Protein AF-A0A536EKG3-F1 (afdb_monomer_lite)

Foldseek 3Di:
DDLVVLLVVQCVDPLSVVLVVLLVVLLVLLVVLQVVCVVVVLDDDPDPVCRVVCVVPVPVVSVVVVVVSVVVSSCLSPDPDDPVVSSVVSNVSSVVSNPNSVVSV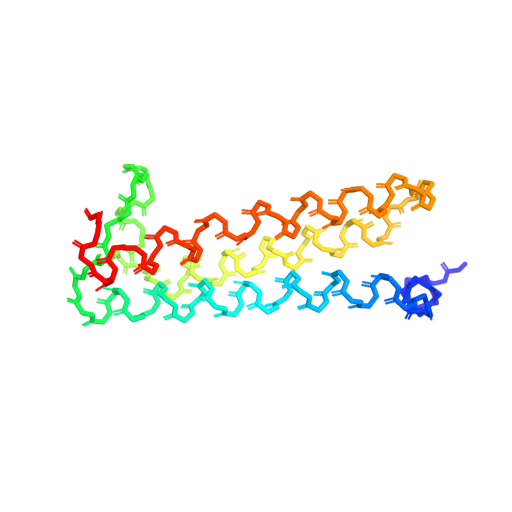CSVVVVD

Structure (mmCIF, N/CA/C/O backbone):
data_AF-A0A536EKG3-F1
#
_entry.id   AF-A0A536EKG3-F1
#
loop_
_atom_site.group_PDB
_atom_site.id
_atom_site.type_symbol
_atom_site.label_atom_id
_atom_site.label_alt_id
_atom_site.label_comp_id
_atom_site.label_asym_id
_atom_site.label_entity_id
_atom_site.label_seq_id
_atom_site.pdbx_PDB_ins_code
_atom_site.Cartn_x
_atom_site.Cartn_y
_atom_site.Cartn_z
_atom_site.occupancy
_atom_site.B_iso_or_equiv
_atom_site.auth_seq_id
_atom_site.auth_comp_id
_atom_site.auth_asym_id
_atom_site.auth_atom_id
_atom_site.pdbx_PDB_model_num
ATOM 1 N N . MET A 1 1 ? 22.853 -8.147 -13.071 1.00 68.69 1 MET A N 1
ATOM 2 C CA . MET A 1 1 ? 22.046 -6.977 -12.675 1.00 68.69 1 MET A CA 1
ATOM 3 C C . MET A 1 1 ? 21.749 -7.087 -11.191 1.00 68.69 1 MET A C 1
ATOM 5 O O . MET A 1 1 ? 21.080 -8.038 -10.795 1.00 68.69 1 MET A O 1
ATOM 9 N N . SER A 1 2 ? 22.286 -6.176 -10.384 1.00 85.94 2 SER A N 1
ATOM 10 C CA . SER A 1 2 ? 22.038 -6.128 -8.939 1.00 85.94 2 SER A CA 1
ATOM 11 C C . SER A 1 2 ? 20.568 -5.784 -8.631 1.00 85.94 2 SER A C 1
ATOM 13 O O . SER A 1 2 ? 19.855 -5.229 -9.473 1.00 85.94 2 SER A O 1
ATOM 15 N N . VAL A 1 3 ? 20.092 -6.091 -7.416 1.00 82.00 3 VAL A N 1
ATOM 16 C CA . VAL A 1 3 ? 18.732 -5.727 -6.949 1.00 82.00 3 VAL A CA 1
ATOM 17 C C . VAL A 1 3 ? 18.482 -4.224 -7.126 1.00 82.00 3 VAL A C 1
ATOM 19 O O . VAL A 1 3 ? 17.437 -3.811 -7.629 1.00 82.00 3 VAL A O 1
ATOM 22 N N . ARG A 1 4 ? 19.485 -3.404 -6.797 1.00 85.44 4 ARG A N 1
ATOM 23 C CA . ARG A 1 4 ? 19.442 -1.942 -6.911 1.00 85.44 4 ARG A CA 1
ATOM 24 C C . AR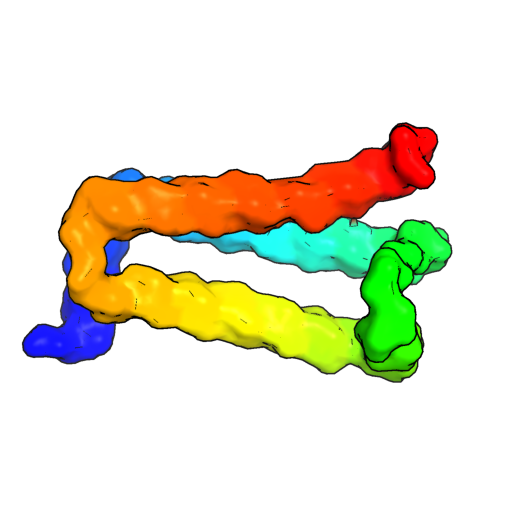G A 1 4 ? 19.300 -1.468 -8.360 1.00 85.44 4 ARG A C 1
ATOM 26 O O . ARG A 1 4 ? 18.487 -0.588 -8.636 1.00 85.44 4 ARG A O 1
ATOM 33 N N . GLU A 1 5 ? 20.056 -2.052 -9.287 1.00 85.56 5 GLU A N 1
ATOM 34 C CA . GLU A 1 5 ? 19.948 -1.748 -10.722 1.00 85.56 5 GLU A CA 1
ATOM 35 C C . GLU A 1 5 ? 18.578 -2.135 -11.279 1.00 85.56 5 GLU A C 1
ATOM 37 O O . GLU A 1 5 ? 17.974 -1.371 -12.033 1.00 85.56 5 GLU A O 1
ATOM 42 N N . ARG A 1 6 ? 18.060 -3.303 -10.878 1.00 83.62 6 ARG A N 1
ATOM 43 C CA . ARG A 1 6 ? 16.736 -3.776 -11.289 1.00 83.62 6 ARG A CA 1
ATOM 44 C C . ARG A 1 6 ? 15.639 -2.824 -10.833 1.00 83.62 6 ARG A C 1
ATOM 46 O O . ARG A 1 6 ? 14.794 -2.454 -11.644 1.00 83.62 6 ARG A O 1
ATOM 53 N N . LEU A 1 7 ? 15.676 -2.390 -9.575 1.00 84.50 7 LEU A N 1
ATOM 54 C CA . LEU A 1 7 ? 14.723 -1.410 -9.061 1.00 84.50 7 LEU A CA 1
ATOM 55 C C . LEU A 1 7 ? 14.831 -0.082 -9.817 1.00 84.50 7 LEU A C 1
ATOM 57 O O . LEU A 1 7 ? 13.814 0.395 -10.311 1.00 84.50 7 LEU A O 1
ATOM 61 N N . ARG A 1 8 ? 16.037 0.476 -10.008 1.00 87.38 8 ARG A N 1
ATOM 62 C CA . ARG A 1 8 ? 16.210 1.715 -10.797 1.00 87.38 8 ARG A CA 1
ATOM 63 C C . ARG A 1 8 ? 15.607 1.608 -12.192 1.00 87.38 8 ARG A C 1
ATOM 65 O O . ARG A 1 8 ? 14.896 2.511 -12.618 1.00 87.38 8 ARG A O 1
ATOM 72 N N . HIS A 1 9 ? 15.867 0.505 -12.888 1.00 85.75 9 HIS A N 1
ATOM 73 C CA . HIS A 1 9 ? 15.312 0.272 -14.216 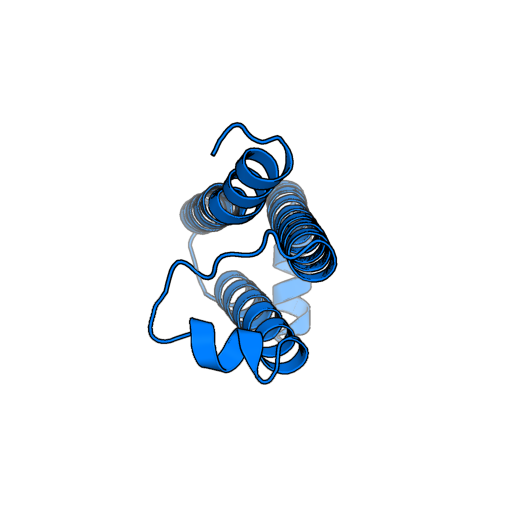1.00 85.75 9 HIS A CA 1
ATOM 74 C C . HIS A 1 9 ? 13.782 0.231 -14.185 1.00 85.75 9 HIS A C 1
ATOM 76 O O . HIS A 1 9 ? 13.124 0.891 -14.980 1.00 85.75 9 HIS A O 1
ATOM 82 N N . VAL A 1 10 ? 13.190 -0.498 -13.241 1.00 82.75 10 VAL A N 1
ATOM 83 C CA . VAL A 1 10 ? 11.730 -0.599 -13.104 1.00 82.75 10 VAL A CA 1
ATOM 84 C C . VAL A 1 10 ? 11.082 0.746 -12.736 1.00 82.75 10 VAL A C 1
ATOM 86 O O . VAL A 1 10 ? 10.005 1.055 -13.245 1.00 82.75 10 VAL A O 1
ATOM 89 N N . PHE A 1 11 ? 11.749 1.567 -11.923 1.00 87.00 11 PHE A N 1
ATOM 90 C CA . PHE A 1 11 ? 11.301 2.917 -11.561 1.00 87.00 11 PHE A CA 1
ATOM 91 C C . PHE A 1 11 ? 11.585 3.987 -12.628 1.00 87.00 11 PHE A C 1
ATOM 93 O O . PHE A 1 11 ? 11.042 5.088 -12.535 1.00 87.00 11 PHE A O 1
ATOM 100 N N . SER A 1 12 ? 12.380 3.693 -13.664 1.00 89.06 12 SER A N 1
ATOM 101 C CA . SER A 1 12 ? 12.588 4.625 -14.785 1.00 89.06 12 SER A CA 1
ATOM 102 C C . SER A 1 12 ? 11.277 4.922 -15.530 1.00 89.06 12 SER A C 1
ATOM 104 O O . SER A 1 12 ? 11.014 6.055 -15.946 1.00 89.06 12 SER A O 1
ATOM 106 N N . TYR A 1 13 ? 10.389 3.930 -15.602 1.00 87.38 13 TYR A N 1
ATOM 107 C CA . TYR A 1 13 ? 9.092 4.043 -16.251 1.00 87.38 13 TYR A CA 1
ATOM 108 C C . TYR A 1 13 ? 8.106 4.885 -15.426 1.00 87.38 13 TYR A C 1
ATOM 110 O O . TYR A 1 13 ? 7.906 4.656 -14.230 1.00 87.38 13 TYR A O 1
ATOM 118 N N . ARG A 1 14 ? 7.452 5.856 -16.080 1.00 88.69 14 ARG A N 1
ATOM 119 C CA . ARG A 1 14 ? 6.443 6.732 -15.455 1.00 88.69 14 ARG A CA 1
ATOM 120 C C . ARG A 1 14 ? 5.236 5.946 -14.930 1.00 88.69 14 ARG A C 1
ATOM 122 O O . ARG A 1 14 ? 4.869 6.145 -13.778 1.00 88.69 14 ARG A O 1
ATOM 129 N N . ASP A 1 15 ? 4.698 5.010 -15.713 1.00 86.56 15 ASP A N 1
ATOM 130 C CA . ASP A 1 15 ? 3.535 4.193 -15.326 1.00 86.56 15 ASP A CA 1
ATOM 131 C C . ASP A 1 15 ? 3.772 3.426 -14.019 1.00 86.56 15 ASP A C 1
ATOM 133 O O . ASP A 1 15 ? 2.931 3.435 -13.124 1.00 86.56 15 ASP A O 1
ATOM 137 N N . THR A 1 16 ? 4.940 2.786 -13.879 1.00 85.75 16 THR A N 1
ATOM 138 C CA . THR A 1 16 ? 5.282 2.057 -12.651 1.00 85.75 16 THR A CA 1
ATOM 139 C C . THR A 1 16 ? 5.359 3.001 -11.464 1.00 85.75 16 THR A C 1
ATOM 141 O O . THR A 1 16 ? 4.828 2.679 -10.409 1.00 85.75 16 THR A O 1
ATOM 144 N N . ARG A 1 17 ? 5.989 4.173 -11.624 1.00 90.00 17 ARG A N 1
ATOM 145 C CA . ARG A 1 17 ? 6.052 5.179 -10.554 1.00 90.00 17 ARG A CA 1
ATOM 146 C C . ARG A 1 17 ? 4.663 5.619 -10.116 1.00 90.00 17 ARG A C 1
ATOM 148 O O . ARG A 1 17 ? 4.416 5.657 -8.918 1.00 90.00 17 ARG A O 1
ATOM 155 N N . ALA A 1 18 ? 3.771 5.900 -11.064 1.00 88.00 18 ALA A N 1
ATOM 156 C CA . ALA A 1 18 ? 2.400 6.295 -10.767 1.00 88.00 18 ALA A CA 1
ATOM 157 C C . ALA A 1 18 ? 1.645 5.191 -10.011 1.00 88.00 18 ALA A C 1
ATOM 159 O O . ALA A 1 18 ? 1.068 5.460 -8.965 1.00 88.00 18 ALA A O 1
ATOM 160 N N . LEU A 1 19 ? 1.708 3.940 -10.479 1.00 84.69 19 LEU A N 1
ATOM 161 C CA . LEU A 1 19 ? 1.029 2.815 -9.825 1.00 84.69 19 LEU A CA 1
ATOM 162 C C . LEU A 1 19 ? 1.587 2.517 -8.430 1.00 84.69 19 LEU A C 1
ATOM 164 O O . LEU A 1 19 ? 0.818 2.288 -7.503 1.00 84.69 19 LEU A O 1
ATOM 168 N N . VAL A 1 20 ? 2.912 2.551 -8.264 1.00 87.25 20 VAL A N 1
ATOM 169 C CA . VAL A 1 20 ? 3.548 2.382 -6.950 1.00 87.25 20 VAL A CA 1
ATOM 170 C C . VAL A 1 20 ? 3.158 3.526 -6.017 1.00 87.25 20 VAL A C 1
ATOM 172 O O . VAL A 1 20 ? 2.851 3.275 -4.858 1.00 87.25 20 VAL A O 1
ATOM 175 N N . PHE A 1 21 ? 3.127 4.765 -6.512 1.00 88.94 21 PHE A N 1
ATOM 176 C CA . PHE A 1 21 ? 2.697 5.917 -5.724 1.00 88.94 21 PHE A CA 1
ATOM 177 C C . PHE A 1 21 ? 1.235 5.792 -5.288 1.00 88.94 21 PHE A C 1
ATOM 179 O O . PHE A 1 21 ? 0.956 5.957 -4.107 1.00 88.94 21 PHE A O 1
ATOM 186 N N . ILE A 1 22 ? 0.323 5.440 -6.202 1.00 86.69 22 ILE A N 1
ATOM 187 C CA . ILE A 1 22 ? -1.091 5.197 -5.881 1.00 86.69 22 ILE A CA 1
ATOM 188 C C . ILE A 1 22 ? -1.196 4.100 -4.824 1.00 86.69 22 ILE A C 1
ATOM 190 O O . ILE A 1 22 ? -1.826 4.309 -3.795 1.00 86.69 22 ILE A O 1
ATOM 194 N N . PHE A 1 23 ? -0.524 2.964 -5.027 1.00 83.81 23 PHE A N 1
ATOM 195 C CA . PHE A 1 23 ? -0.524 1.873 -4.059 1.00 83.81 23 PHE A CA 1
ATOM 196 C C . PHE A 1 23 ? -0.052 2.350 -2.678 1.00 83.81 23 PHE A C 1
ATOM 198 O O . PHE A 1 23 ? -0.774 2.189 -1.700 1.00 83.81 23 PHE A O 1
ATOM 205 N N . LEU A 1 24 ? 1.094 3.027 -2.584 1.00 86.44 24 LEU A N 1
ATOM 206 C CA . LEU A 1 24 ? 1.592 3.558 -1.311 1.00 86.44 24 LEU A CA 1
ATOM 207 C C . LEU A 1 24 ? 0.636 4.584 -0.684 1.00 86.44 24 LEU A C 1
ATOM 209 O O . LEU A 1 24 ? 0.382 4.516 0.516 1.00 86.44 24 LEU A O 1
ATOM 213 N N . ALA A 1 25 ? 0.057 5.486 -1.477 1.00 86.50 25 ALA A N 1
ATOM 214 C CA . ALA A 1 25 ? -0.918 6.463 -1.000 1.00 86.50 25 ALA A CA 1
ATOM 215 C C . ALA A 1 25 ? -2.167 5.781 -0.418 1.00 86.50 25 ALA A C 1
ATOM 217 O O . ALA A 1 25 ? -2.636 6.173 0.648 1.00 86.50 25 ALA A O 1
ATOM 218 N N . THR A 1 26 ? -2.664 4.718 -1.059 1.00 82.44 26 THR A N 1
ATOM 219 C CA . THR A 1 26 ? -3.796 3.941 -0.528 1.00 82.44 26 THR A CA 1
ATOM 220 C C . THR A 1 26 ? -3.457 3.231 0.777 1.00 82.44 26 THR A C 1
ATOM 222 O O . THR A 1 26 ? -4.298 3.187 1.664 1.00 82.44 26 THR A O 1
ATOM 225 N N . GLN A 1 27 ? -2.222 2.752 0.941 1.00 84.19 27 GLN A N 1
ATOM 226 C CA . GLN A 1 27 ? -1.770 2.120 2.185 1.00 84.19 27 GLN A CA 1
ATOM 227 C C . GLN A 1 27 ? -1.632 3.136 3.326 1.00 84.19 27 GLN A C 1
ATOM 229 O O . GLN A 1 27 ? -1.977 2.831 4.464 1.00 84.19 27 GLN A O 1
ATOM 234 N N . ILE A 1 28 ? -1.191 4.364 3.028 1.00 84.12 28 ILE A N 1
ATOM 235 C CA . ILE A 1 28 ? -1.171 5.467 4.002 1.00 84.12 28 ILE A CA 1
ATOM 236 C C . ILE A 1 28 ? -2.599 5.845 4.410 1.00 84.12 28 ILE A C 1
ATOM 238 O O . ILE A 1 28 ? -2.874 6.000 5.598 1.00 84.12 28 ILE A O 1
ATOM 242 N N . LEU A 1 29 ? -3.515 5.962 3.445 1.00 81.62 29 LEU A N 1
ATOM 243 C CA . LEU A 1 29 ? -4.922 6.259 3.716 1.00 81.62 29 LEU A CA 1
ATOM 244 C C . LEU A 1 29 ? -5.582 5.151 4.549 1.00 81.62 29 LEU A C 1
ATOM 246 O O . LEU A 1 29 ? -6.318 5.431 5.491 1.00 81.62 29 LEU A O 1
ATOM 250 N N . ASP A 1 30 ? -5.294 3.891 4.236 1.00 81.69 30 ASP A N 1
ATOM 251 C CA . ASP A 1 30 ? -5.778 2.734 4.987 1.00 81.69 30 ASP A CA 1
ATOM 252 C C . ASP A 1 30 ? -5.251 2.747 6.427 1.00 81.69 30 ASP A C 1
ATOM 254 O O . ASP A 1 30 ? -6.029 2.655 7.375 1.00 81.69 30 ASP A O 1
ATOM 258 N N . ALA A 1 31 ? -3.947 2.972 6.616 1.00 78.12 31 ALA A N 1
ATOM 259 C CA . ALA A 1 31 ? -3.354 3.110 7.943 1.00 78.12 31 ALA A CA 1
ATOM 260 C C . ALA A 1 31 ? -3.977 4.273 8.735 1.00 78.12 31 ALA A C 1
ATOM 262 O O . ALA A 1 31 ? -4.335 4.097 9.898 1.00 78.12 31 ALA A O 1
ATOM 263 N N . GLY A 1 32 ? -4.166 5.436 8.104 1.00 80.31 32 GLY A N 1
ATOM 264 C CA . GLY A 1 32 ? -4.772 6.609 8.736 1.00 80.31 32 GLY A CA 1
ATOM 265 C C . GLY A 1 32 ? -6.236 6.395 9.128 1.00 80.31 32 GLY A C 1
ATOM 266 O O . GLY A 1 32 ? -6.627 6.701 10.252 1.00 80.31 32 GLY A O 1
ATOM 267 N N . THR A 1 33 ? -7.042 5.820 8.234 1.00 77.88 33 THR A N 1
ATOM 268 C CA . THR A 1 33 ? -8.460 5.523 8.506 1.00 77.88 33 THR A CA 1
ATOM 269 C C . THR A 1 33 ? -8.623 4.441 9.571 1.00 77.88 33 THR A C 1
ATOM 271 O O . THR A 1 33 ? -9.478 4.575 10.443 1.00 77.88 33 THR A O 1
ATOM 274 N N . THR A 1 34 ? -7.764 3.419 9.571 1.00 76.19 34 THR A N 1
ATOM 275 C CA . THR A 1 34 ? -7.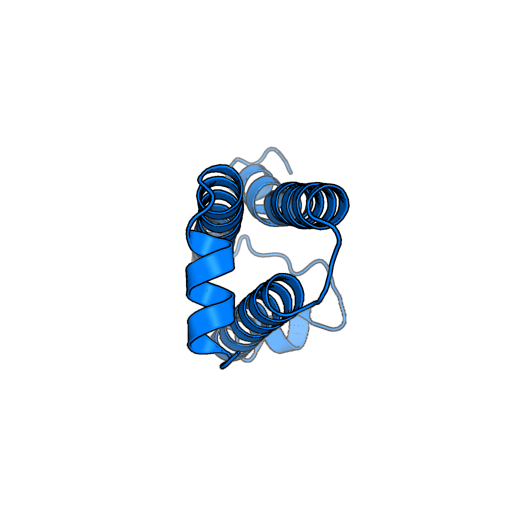739 2.385 10.617 1.00 76.19 34 THR A CA 1
ATOM 276 C C . THR A 1 34 ? -7.340 2.991 11.970 1.00 76.19 34 THR A C 1
ATOM 278 O O . THR A 1 34 ? -8.008 2.742 12.972 1.00 76.19 34 THR A O 1
ATOM 281 N N . ALA A 1 35 ? -6.312 3.850 12.010 1.00 74.94 35 ALA A N 1
ATOM 282 C CA . ALA A 1 35 ? -5.873 4.512 13.240 1.00 74.94 35 ALA A CA 1
ATOM 283 C C . ALA A 1 35 ? -6.964 5.421 13.823 1.00 74.94 35 ALA A C 1
ATOM 285 O O . ALA A 1 35 ? -7.232 5.378 15.023 1.00 74.94 35 ALA A O 1
ATOM 286 N N . TYR A 1 36 ? -7.643 6.190 12.969 1.00 76.12 36 TYR A N 1
ATOM 287 C CA . TYR A 1 36 ? -8.778 7.016 13.372 1.00 76.12 36 TYR A CA 1
ATOM 288 C C . TYR A 1 36 ? -9.955 6.171 13.883 1.00 76.12 36 TYR A C 1
ATOM 290 O O . TYR A 1 36 ? -10.542 6.480 14.922 1.00 76.12 36 TYR A O 1
ATOM 298 N N . ALA A 1 37 ? -10.293 5.079 13.191 1.00 73.31 37 ALA A N 1
ATOM 299 C CA . ALA A 1 37 ? -11.355 4.171 13.615 1.00 73.31 37 ALA A CA 1
ATOM 300 C C . ALA A 1 37 ? -11.052 3.538 14.985 1.00 73.31 37 ALA A C 1
ATOM 302 O O . ALA A 1 37 ? -11.953 3.434 15.814 1.00 73.31 37 ALA A O 1
ATOM 303 N N . LEU A 1 38 ? -9.793 3.169 15.255 1.00 72.56 38 LEU A N 1
ATOM 304 C CA . LEU A 1 38 ? -9.377 2.656 16.566 1.00 72.56 38 LEU A CA 1
ATOM 305 C C . LEU A 1 38 ? -9.508 3.724 17.655 1.00 72.56 38 LEU A C 1
ATOM 307 O O . LEU A 1 38 ? -10.120 3.466 18.686 1.00 72.56 38 LEU A O 1
ATOM 311 N N . GLN A 1 39 ? -8.980 4.931 17.420 1.00 76.12 39 GLN A N 1
ATOM 312 C CA . GLN A 1 39 ? -9.044 6.029 18.395 1.00 76.12 39 GLN A CA 1
ATOM 313 C C . GLN A 1 39 ? -10.483 6.426 18.743 1.00 76.12 39 GLN A C 1
ATOM 315 O O . GLN A 1 39 ? -10.763 6.823 19.869 1.00 76.12 39 GLN A O 1
ATOM 320 N N . THR A 1 40 ? -11.400 6.308 17.784 1.00 74.25 40 THR A N 1
ATOM 321 C CA . THR A 1 40 ? -12.821 6.626 17.972 1.00 74.25 40 THR A CA 1
ATOM 322 C C . THR A 1 40 ? -13.656 5.443 18.468 1.00 74.25 40 THR A C 1
ATOM 324 O O . THR A 1 40 ? -14.868 5.588 18.621 1.00 74.25 40 THR A O 1
ATOM 327 N N . GLY A 1 41 ? -13.051 4.269 18.697 1.00 67.88 41 GLY A N 1
ATOM 328 C CA . GLY A 1 41 ? -13.760 3.042 19.082 1.00 67.88 41 GLY A CA 1
ATOM 329 C C . GLY A 1 41 ? -14.719 2.509 18.007 1.00 67.88 41 GLY A C 1
ATOM 330 O O . GLY A 1 41 ? -15.549 1.647 18.279 1.00 67.88 41 GLY A O 1
ATOM 331 N N . ARG A 1 42 ? -14.629 3.031 16.777 1.00 66.88 42 ARG A N 1
ATOM 332 C CA . ARG A 1 42 ? -15.450 2.635 15.619 1.00 66.88 42 ARG A CA 1
ATOM 333 C C . ARG A 1 42 ? -14.788 1.555 14.772 1.00 66.88 42 ARG A C 1
ATOM 335 O O . ARG A 1 42 ? -15.319 1.161 13.733 1.00 66.88 42 ARG A O 1
ATOM 342 N N . PHE A 1 43 ? -13.620 1.081 15.186 1.00 67.38 43 PHE A N 1
ATOM 343 C CA . PHE A 1 43 ? -12.972 -0.040 14.543 1.00 67.38 43 PHE A CA 1
ATOM 344 C C . PHE A 1 43 ? -13.710 -1.336 14.878 1.00 67.38 43 PHE A C 1
ATOM 346 O O . PHE A 1 43 ? -13.926 -1.670 16.038 1.00 67.38 43 PHE A O 1
ATOM 353 N N . ARG A 1 44 ? -14.098 -2.069 13.836 1.00 64.44 44 ARG A N 1
ATOM 354 C CA . ARG A 1 44 ? -14.611 -3.434 13.948 1.00 64.44 44 ARG A CA 1
ATOM 355 C C . ARG A 1 44 ? -13.775 -4.323 13.047 1.00 64.44 44 ARG A C 1
ATOM 357 O O . ARG A 1 44 ? -13.931 -4.274 11.819 1.00 6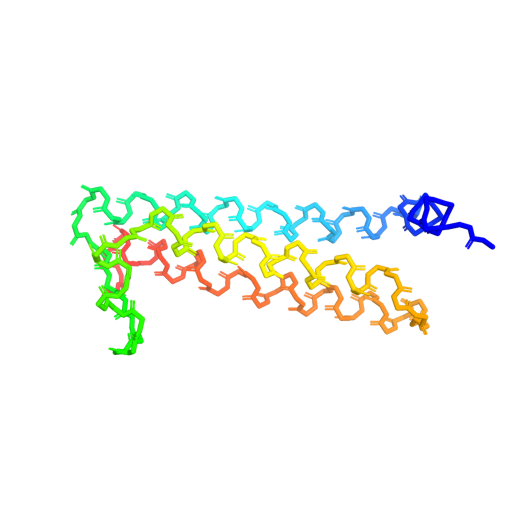4.44 44 ARG A O 1
ATOM 364 N N . GLU A 1 45 ? -12.893 -5.113 13.651 1.00 63.59 45 GLU A N 1
ATOM 365 C CA . GLU A 1 45 ? -12.184 -6.171 12.941 1.00 63.59 45 GLU A CA 1
ATOM 366 C C . GLU A 1 45 ? -13.226 -7.188 12.459 1.00 63.59 45 GLU A C 1
ATOM 368 O O . GLU A 1 45 ? -13.910 -7.829 13.253 1.00 63.59 45 GLU A O 1
ATOM 373 N N . GLY A 1 46 ? -13.402 -7.302 11.142 1.00 62.62 46 GLY A N 1
ATOM 374 C CA . GLY A 1 46 ? -14.363 -8.249 10.563 1.00 62.62 46 GLY A CA 1
ATOM 375 C C . GLY A 1 46 ? -13.879 -9.699 10.617 1.00 62.62 46 GLY A C 1
ATOM 376 O O . GLY A 1 46 ? -14.646 -10.613 10.327 1.00 62.62 46 GLY A O 1
ATOM 377 N N . ASN A 1 47 ? -12.604 -9.911 10.955 1.00 59.97 47 ASN A N 1
ATOM 378 C CA . ASN A 1 47 ? -11.993 -11.224 11.022 1.00 59.97 47 ASN A CA 1
ATOM 379 C C . ASN A 1 47 ? -11.932 -11.717 12.482 1.00 59.97 47 ASN A C 1
ATOM 381 O O . ASN A 1 47 ? -11.131 -11.194 13.262 1.00 59.97 47 ASN A O 1
ATOM 385 N N . PRO A 1 48 ? -12.712 -12.751 12.855 1.00 62.38 48 PRO A N 1
ATOM 386 C CA . PRO A 1 48 ? -12.780 -13.240 14.233 1.00 62.38 48 PRO A CA 1
ATOM 387 C C . PRO A 1 48 ? -11.450 -13.805 14.755 1.00 62.38 48 PRO A C 1
ATOM 389 O O . PRO A 1 48 ? -11.260 -13.881 15.964 1.00 62.38 48 PRO A O 1
ATOM 392 N N . ILE A 1 49 ? -10.515 -14.171 13.870 1.00 63.50 49 ILE A N 1
ATOM 393 C CA . ILE A 1 49 ? -9.190 -14.687 14.250 1.00 63.50 49 ILE A CA 1
ATOM 394 C C . ILE A 1 49 ? -8.229 -13.544 14.604 1.00 63.50 49 ILE A C 1
ATOM 396 O O . ILE A 1 49 ? -7.396 -13.688 15.494 1.00 63.50 49 ILE A O 1
ATOM 400 N N . PHE A 1 50 ? -8.342 -12.404 13.917 1.00 63.50 50 PHE A N 1
ATOM 401 C CA . PHE A 1 50 ? -7.438 -11.267 14.112 1.00 63.50 50 PHE A CA 1
ATOM 402 C C . PHE A 1 50 ? -7.982 -10.221 15.085 1.00 63.50 50 PHE A C 1
ATOM 404 O O . PHE A 1 50 ? -7.190 -9.431 15.589 1.00 63.50 50 PHE A O 1
ATOM 411 N N . GLY A 1 51 ? -9.282 -10.242 15.407 1.00 61.78 51 GLY A N 1
ATOM 412 C CA . GLY A 1 51 ? -9.893 -9.273 16.326 1.00 61.78 51 GLY A CA 1
ATOM 413 C C . GLY A 1 51 ? -9.198 -9.224 17.683 1.00 61.78 51 GLY A C 1
ATOM 414 O O . GLY A 1 51 ? -8.773 -8.162 18.121 1.00 61.78 51 GLY A O 1
ATOM 415 N N . SER A 1 52 ? -8.949 -10.387 18.287 1.00 63.62 52 SER A N 1
ATOM 416 C CA . SER A 1 52 ? -8.271 -10.480 19.586 1.00 63.62 52 SER A CA 1
ATOM 417 C C . SER A 1 52 ? -6.820 -9.991 19.555 1.00 63.62 52 SER A C 1
ATOM 419 O O . SER A 1 52 ? -6.338 -9.439 20.540 1.00 63.62 52 SER A O 1
ATOM 421 N N . VAL A 1 53 ? -6.115 -10.163 18.433 1.00 65.75 53 VAL A N 1
ATOM 422 C CA . VAL A 1 53 ? -4.722 -9.714 18.270 1.00 65.75 53 VAL A CA 1
ATOM 423 C C . VAL A 1 53 ? -4.658 -8.206 18.048 1.00 65.75 53 VAL A C 1
ATOM 425 O O . VAL A 1 53 ? -3.767 -7.547 18.580 1.00 65.75 53 VAL A O 1
ATOM 428 N N . VAL A 1 54 ? -5.599 -7.653 17.283 1.00 66.25 54 VAL A N 1
ATOM 429 C CA . VAL A 1 54 ? -5.666 -6.215 17.003 1.00 66.25 54 VAL A CA 1
ATOM 430 C C . VAL A 1 54 ? -6.097 -5.435 18.242 1.00 66.25 54 VAL A C 1
ATOM 432 O O . VAL A 1 54 ? -5.515 -4.386 18.515 1.00 66.25 54 VAL A O 1
ATOM 435 N N . ASP A 1 55 ? -7.016 -5.984 19.037 1.00 66.44 55 ASP A N 1
ATOM 436 C CA . ASP A 1 55 ? -7.428 -5.397 20.314 1.00 66.44 55 ASP A CA 1
ATOM 437 C C . ASP A 1 55 ? -6.318 -5.494 21.376 1.00 66.44 55 ASP A C 1
ATOM 439 O O . ASP A 1 55 ? -6.107 -4.554 22.143 1.00 66.44 55 ASP A O 1
ATOM 443 N N . ALA A 1 56 ? -5.561 -6.599 21.409 1.00 70.25 56 ALA A N 1
ATOM 444 C CA . ALA A 1 56 ? -4.482 -6.790 22.380 1.00 70.25 56 ALA A CA 1
ATOM 445 C C . ALA A 1 56 ? -3.195 -6.022 22.029 1.00 70.25 56 ALA A C 1
ATOM 447 O O . ALA A 1 56 ? -2.511 -5.520 22.921 1.00 70.25 56 ALA A O 1
ATOM 448 N N . GLN A 1 57 ? -2.816 -5.970 20.746 1.00 72.31 57 GLN A N 1
ATOM 449 C CA . GLN A 1 57 ? -1.544 -5.404 20.280 1.00 72.31 57 GLN A CA 1
ATOM 450 C C . GLN A 1 57 ? -1.692 -4.687 18.923 1.00 72.31 57 GLN A C 1
ATOM 452 O O . GLN A 1 57 ? -1.139 -5.130 17.907 1.00 72.31 57 GLN A O 1
ATOM 457 N N . PRO A 1 58 ? -2.364 -3.522 18.888 1.00 67.69 58 PRO A N 1
ATOM 458 C CA . PRO A 1 58 ? -2.682 -2.820 17.643 1.00 67.69 58 PRO A CA 1
ATOM 459 C C . PRO A 1 58 ? -1.427 -2.450 16.839 1.00 67.69 58 PRO A C 1
ATOM 461 O O . PRO A 1 58 ? -1.383 -2.638 15.624 1.00 67.69 58 PRO A O 1
ATOM 464 N N . TYR A 1 59 ? -0.358 -2.001 17.505 1.00 70.38 59 TYR A N 1
ATOM 465 C CA . TYR A 1 59 ? 0.909 -1.647 16.850 1.00 70.38 59 TYR A CA 1
ATOM 466 C C . TYR A 1 59 ? 1.561 -2.819 16.106 1.00 70.38 59 TYR A C 1
ATOM 468 O O . TYR A 1 59 ? 2.126 -2.628 15.028 1.00 70.38 59 TYR A O 1
ATOM 476 N N . LEU A 1 60 ? 1.476 -4.031 16.656 1.00 72.12 60 LEU A N 1
ATOM 477 C CA . LEU A 1 60 ? 2.094 -5.218 16.067 1.00 72.12 60 LEU A CA 1
ATOM 478 C C . LEU A 1 60 ? 1.321 -5.668 14.821 1.00 72.12 60 LEU A C 1
ATOM 480 O O . LEU A 1 60 ? 1.931 -5.982 13.797 1.00 72.12 60 LEU A O 1
ATOM 484 N N . ALA A 1 61 ? -0.010 -5.575 14.858 1.00 70.44 61 ALA A N 1
ATOM 485 C CA . ALA A 1 61 ? -0.856 -5.795 13.689 1.00 70.44 61 ALA A CA 1
ATOM 486 C C . ALA A 1 61 ? -0.567 -4.788 12.557 1.00 70.44 61 ALA A C 1
ATOM 488 O O . ALA A 1 61 ? -0.451 -5.182 11.394 1.00 70.44 61 ALA A O 1
ATOM 489 N N . TYR A 1 62 ? -0.357 -3.505 12.882 1.00 70.06 62 TYR A N 1
ATOM 490 C CA . TYR A 1 62 ? 0.040 -2.489 11.897 1.00 70.06 62 TYR A CA 1
ATOM 491 C C . TYR A 1 62 ? 1.393 -2.779 11.257 1.00 70.06 62 TYR A C 1
ATOM 493 O O . TYR A 1 62 ? 1.527 -2.706 10.034 1.00 70.06 62 TYR A O 1
ATOM 501 N N . MET A 1 63 ? 2.394 -3.118 12.070 1.00 74.19 63 MET A N 1
ATOM 502 C CA . MET A 1 63 ? 3.733 -3.428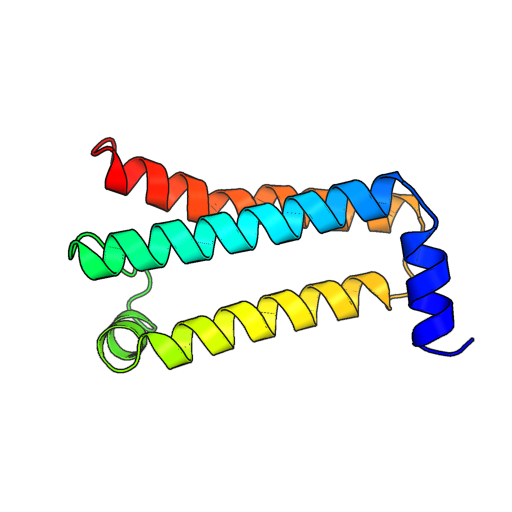 11.572 1.00 74.19 63 MET A CA 1
ATOM 503 C C . MET A 1 63 ? 3.724 -4.674 10.687 1.00 74.19 63 MET A C 1
ATOM 505 O O . MET A 1 63 ? 4.362 -4.674 9.634 1.00 74.19 63 MET A O 1
ATOM 509 N N . ALA A 1 64 ? 2.945 -5.697 11.046 1.00 76.50 64 ALA A N 1
ATOM 510 C CA . ALA A 1 64 ? 2.754 -6.877 10.210 1.00 76.50 64 ALA A CA 1
ATOM 511 C C . ALA A 1 64 ? 2.085 -6.521 8.872 1.00 76.50 64 ALA A C 1
ATOM 513 O O . ALA A 1 64 ? 2.576 -6.919 7.815 1.00 76.50 64 ALA A O 1
ATOM 514 N N . LYS A 1 65 ? 1.017 -5.712 8.894 1.00 75.81 65 LYS A N 1
ATOM 515 C CA . LYS A 1 65 ? 0.316 -5.260 7.682 1.00 75.81 65 LYS A CA 1
ATOM 516 C C . LYS A 1 65 ? 1.244 -4.472 6.754 1.00 75.81 65 LYS A C 1
ATOM 518 O O . LYS A 1 65 ? 1.343 -4.799 5.572 1.00 75.81 65 LYS A O 1
ATOM 523 N N . LEU A 1 66 ? 1.985 -3.497 7.285 1.00 77.19 66 LEU A N 1
ATOM 524 C CA . LEU A 1 66 ? 2.977 -2.732 6.521 1.00 77.19 66 LEU A CA 1
ATOM 525 C C . LEU A 1 66 ? 4.095 -3.633 5.979 1.00 77.19 66 LEU A C 1
ATOM 527 O O . LEU A 1 66 ? 4.457 -3.524 4.808 1.00 77.19 66 LEU A O 1
ATOM 531 N N . GLY A 1 67 ? 4.611 -4.554 6.795 1.00 81.69 67 GLY A N 1
ATOM 532 C CA . GLY A 1 67 ? 5.633 -5.516 6.386 1.00 81.69 67 GLY A CA 1
ATOM 533 C C . GLY A 1 67 ? 5.185 -6.378 5.206 1.00 81.69 67 GLY A C 1
ATOM 534 O O . GLY A 1 67 ? 5.915 -6.498 4.222 1.00 81.69 67 GLY A O 1
ATOM 535 N N . ILE A 1 68 ? 3.958 -6.907 5.253 1.00 82.06 68 ILE A N 1
ATOM 536 C CA . ILE A 1 68 ? 3.360 -7.690 4.162 1.00 82.06 68 ILE A CA 1
ATOM 537 C C . ILE A 1 68 ? 3.236 -6.839 2.894 1.00 82.06 68 ILE A C 1
ATOM 539 O O . ILE A 1 68 ? 3.616 -7.283 1.813 1.00 82.06 68 ILE A O 1
ATOM 543 N N . VAL A 1 69 ? 2.762 -5.600 3.016 1.00 82.00 69 VAL A N 1
ATOM 544 C CA . VAL A 1 69 ? 2.618 -4.659 1.895 1.00 82.00 69 VAL A CA 1
ATOM 545 C C . VAL A 1 69 ? 3.961 -4.393 1.212 1.00 82.00 69 VAL A C 1
ATOM 547 O O . VAL A 1 69 ? 4.064 -4.510 -0.013 1.00 82.00 69 VAL A O 1
ATOM 550 N N . PHE A 1 70 ? 5.008 -4.083 1.982 1.00 81.94 70 PHE A N 1
ATOM 551 C CA . PHE A 1 70 ? 6.349 -3.870 1.438 1.00 81.94 70 PHE A CA 1
ATOM 552 C C . PHE A 1 70 ? 6.923 -5.144 0.821 1.00 81.94 70 PHE A C 1
ATOM 554 O O . PHE A 1 70 ? 7.493 -5.090 -0.269 1.00 81.94 70 PHE A O 1
ATOM 561 N N . PHE A 1 71 ? 6.737 -6.292 1.472 1.00 84.69 71 PHE A N 1
ATOM 562 C CA . PHE A 1 71 ? 7.191 -7.581 0.965 1.00 84.69 71 PHE A CA 1
ATOM 563 C C . PHE A 1 71 ? 6.552 -7.919 -0.387 1.00 84.69 71 PHE A C 1
ATOM 565 O O . PHE A 1 71 ? 7.257 -8.256 -1.342 1.00 84.69 71 PHE A O 1
ATOM 572 N N . VAL A 1 72 ? 5.232 -7.765 -0.503 1.00 84.31 72 VAL A N 1
ATOM 573 C CA . VAL A 1 72 ? 4.490 -7.975 -1.750 1.00 84.31 72 VAL A CA 1
ATOM 574 C C . VAL A 1 72 ? 4.971 -7.012 -2.833 1.00 84.31 72 VAL A C 1
ATOM 576 O O . VAL A 1 72 ? 5.296 -7.448 -3.938 1.00 84.31 72 VAL A O 1
ATOM 579 N N . LEU A 1 73 ? 5.087 -5.718 -2.521 1.00 83.94 73 LEU A N 1
ATOM 580 C CA . LEU A 1 73 ? 5.531 -4.702 -3.476 1.00 83.94 73 LEU A CA 1
ATOM 581 C C . LEU A 1 73 ? 6.943 -4.995 -4.004 1.00 83.94 73 LEU A C 1
ATOM 583 O O . LEU A 1 73 ? 7.165 -4.998 -5.215 1.00 83.94 73 LEU A O 1
ATOM 587 N N . ILE A 1 74 ? 7.894 -5.284 -3.114 1.00 84.56 74 ILE A N 1
ATOM 588 C CA . ILE A 1 74 ? 9.275 -5.612 -3.488 1.00 84.56 74 ILE A CA 1
ATOM 589 C C . ILE A 1 74 ? 9.298 -6.883 -4.342 1.00 84.56 74 ILE A C 1
ATOM 591 O O . ILE A 1 74 ? 9.926 -6.895 -5.403 1.00 84.56 74 ILE A O 1
ATOM 595 N N . THR A 1 75 ? 8.564 -7.922 -3.942 1.00 85.06 75 THR A N 1
ATOM 596 C CA . THR A 1 75 ? 8.472 -9.183 -4.690 1.00 85.06 75 THR A CA 1
ATOM 597 C C . THR A 1 75 ? 7.950 -8.946 -6.108 1.00 85.06 75 THR A C 1
ATOM 599 O O . THR A 1 75 ? 8.583 -9.368 -7.078 1.00 85.06 75 THR A O 1
ATOM 602 N N . LEU A 1 76 ? 6.862 -8.187 -6.263 1.00 83.69 76 LEU A N 1
ATOM 603 C CA . LEU A 1 76 ? 6.282 -7.837 -7.564 1.00 83.69 76 LEU A CA 1
ATOM 604 C C . LEU A 1 76 ? 7.247 -7.050 -8.459 1.00 83.69 76 LEU A C 1
ATOM 606 O O . LEU A 1 76 ? 7.309 -7.282 -9.671 1.00 83.69 76 LEU A O 1
ATOM 610 N N . LEU A 1 77 ? 8.024 -6.133 -7.880 1.00 82.38 77 LEU A N 1
ATOM 611 C CA . LEU A 1 77 ? 9.004 -5.342 -8.623 1.00 82.38 77 LEU A CA 1
ATOM 612 C C . LEU A 1 77 ? 10.213 -6.184 -9.062 1.00 82.38 77 LEU A C 1
ATOM 614 O O . LEU A 1 77 ? 10.739 -5.974 -10.165 1.00 82.38 77 LEU A O 1
ATOM 618 N N . LEU A 1 78 ? 10.633 -7.146 -8.236 1.00 85.69 78 LEU A N 1
ATOM 619 C CA . LEU A 1 78 ? 11.779 -8.014 -8.506 1.00 85.69 78 LEU A CA 1
ATOM 620 C C . LEU A 1 78 ? 11.453 -9.183 -9.439 1.00 85.69 78 LEU A C 1
ATOM 622 O O . LEU A 1 78 ? 12.326 -9.580 -10.223 1.00 85.69 78 LEU A O 1
ATOM 626 N N . LEU A 1 79 ? 10.211 -9.674 -9.434 1.00 85.88 79 LEU A N 1
ATOM 627 C CA . LEU A 1 79 ? 9.753 -10.729 -10.332 1.00 85.88 79 LEU A CA 1
ATOM 628 C C . LEU A 1 79 ? 10.008 -10.373 -11.807 1.00 85.88 79 LEU A C 1
ATOM 630 O O . LEU A 1 79 ? 9.835 -9.241 -12.282 1.00 85.88 79 LEU A O 1
ATOM 634 N N . ARG A 1 80 ? 10.443 -11.377 -12.574 1.00 80.88 80 ARG A N 1
ATOM 635 C CA . ARG A 1 80 ? 10.638 -11.271 -14.027 1.00 80.88 80 ARG A CA 1
ATOM 636 C C . ARG A 1 80 ? 9.299 -11.420 -14.751 1.00 80.88 80 ARG A C 1
ATOM 638 O O . ARG A 1 80 ? 9.045 -12.413 -15.415 1.00 80.88 80 ARG A O 1
ATOM 645 N N . LEU A 1 81 ? 8.449 -10.404 -14.630 1.00 82.12 81 LEU A N 1
ATOM 646 C CA . LEU A 1 81 ? 7.182 -10.318 -15.357 1.00 82.12 81 LEU A CA 1
ATOM 647 C C . LEU A 1 81 ? 7.333 -9.529 -16.659 1.00 82.12 81 LEU A C 1
ATOM 649 O O . LEU A 1 81 ? 8.021 -8.500 -16.685 1.00 82.12 81 LEU A O 1
ATOM 653 N N . ARG A 1 82 ? 6.622 -9.973 -17.708 1.00 86.81 82 ARG A N 1
ATOM 654 C CA . ARG A 1 82 ? 6.413 -9.193 -18.939 1.00 86.81 82 ARG A CA 1
ATOM 655 C C . ARG A 1 82 ? 5.808 -7.833 -18.581 1.00 86.81 82 ARG A C 1
ATOM 657 O O . ARG A 1 82 ? 4.946 -7.747 -17.708 1.00 86.81 82 ARG A O 1
ATOM 664 N N . TRP A 1 83 ? 6.217 -6.776 -19.282 1.00 82.19 83 TRP A N 1
ATOM 665 C CA . TRP A 1 83 ? 5.825 -5.393 -18.973 1.00 82.19 83 TRP A CA 1
ATOM 666 C C . TRP A 1 83 ? 4.303 -5.184 -18.866 1.00 82.19 83 TRP A C 1
ATOM 668 O O . TRP A 1 83 ? 3.825 -4.552 -17.926 1.00 82.19 83 TRP A O 1
ATOM 678 N N . ARG A 1 84 ? 3.523 -5.775 -19.786 1.00 85.44 84 ARG A N 1
ATOM 679 C CA . ARG A 1 84 ? 2.050 -5.709 -19.754 1.00 85.44 84 ARG A CA 1
ATOM 680 C C . ARG A 1 84 ? 1.464 -6.382 -18.509 1.00 85.44 84 ARG A C 1
ATOM 682 O O . ARG A 1 84 ? 0.665 -5.761 -17.821 1.00 85.44 84 ARG A O 1
ATOM 689 N N . MET A 1 85 ? 1.921 -7.593 -18.180 1.00 85.44 85 MET A N 1
ATOM 690 C CA . MET A 1 85 ? 1.473 -8.317 -16.982 1.00 85.44 85 MET A CA 1
ATOM 691 C C . MET A 1 85 ? 1.841 -7.569 -15.702 1.00 85.44 85 MET A C 1
ATOM 693 O O . MET A 1 85 ? 1.015 -7.460 -14.810 1.00 85.44 85 MET A O 1
ATOM 697 N N . ARG A 1 86 ? 3.045 -6.989 -15.625 1.00 86.69 86 ARG A N 1
ATOM 698 C CA . ARG A 1 86 ? 3.464 -6.184 -14.471 1.00 86.69 86 ARG A CA 1
ATOM 699 C C . ARG A 1 86 ? 2.516 -5.014 -14.225 1.00 86.69 86 ARG A C 1
ATOM 701 O O . ARG A 1 86 ? 2.097 -4.815 -13.094 1.00 86.69 86 ARG A O 1
ATOM 708 N N . ARG A 1 87 ? 2.161 -4.264 -15.274 1.00 84.25 87 ARG A N 1
ATOM 709 C CA . ARG A 1 87 ? 1.201 -3.156 -15.157 1.00 84.25 87 ARG A CA 1
ATOM 710 C C . ARG A 1 87 ? -0.179 -3.643 -14.726 1.00 84.25 87 ARG A C 1
ATOM 712 O O . ARG A 1 87 ? -0.759 -3.031 -13.841 1.00 84.25 87 ARG A O 1
ATOM 719 N N . MET A 1 88 ? -0.670 -4.750 -15.289 1.00 87.12 88 MET A N 1
ATOM 720 C CA . MET A 1 88 ? -1.957 -5.326 -14.881 1.00 87.12 88 MET A CA 1
ATOM 721 C C . MET A 1 88 ? -1.952 -5.758 -13.414 1.00 87.12 88 MET A C 1
ATOM 723 O O . MET A 1 88 ? -2.878 -5.426 -12.688 1.00 87.12 88 MET A O 1
ATOM 727 N N . VAL A 1 89 ? -0.900 -6.444 -12.960 1.00 85.19 89 VAL A N 1
ATOM 728 C CA . VAL A 1 89 ? -0.788 -6.905 -11.570 1.00 85.19 89 VAL A CA 1
ATOM 729 C C . VAL A 1 89 ? -0.659 -5.724 -10.612 1.00 85.19 89 VAL A C 1
ATOM 731 O O . VAL A 1 89 ? -1.386 -5.671 -9.630 1.00 85.19 89 VAL A O 1
ATOM 734 N N . LEU A 1 90 ? 0.201 -4.742 -10.905 1.00 85.62 90 LEU A N 1
ATOM 735 C CA . LEU A 1 90 ? 0.313 -3.530 -10.084 1.00 85.62 90 LEU A CA 1
ATOM 736 C C . LEU A 1 90 ? -1.000 -2.739 -10.052 1.00 85.62 90 LEU A C 1
ATOM 738 O O . LEU A 1 90 ? -1.389 -2.257 -8.994 1.00 85.62 90 LEU A O 1
ATOM 742 N N . GLY A 1 91 ? -1.694 -2.638 -11.187 1.00 85.88 91 GLY A N 1
ATOM 743 C CA . GLY A 1 91 ? -3.012 -2.013 -11.269 1.00 85.88 91 GLY A CA 1
ATOM 744 C C . GLY A 1 91 ? -4.049 -2.747 -10.424 1.00 85.88 91 GLY A C 1
ATOM 745 O O . GLY A 1 91 ? -4.752 -2.114 -9.646 1.00 85.88 91 GLY A O 1
ATOM 746 N N . LEU A 1 92 ? -4.101 -4.079 -10.506 1.00 87.12 92 LEU A N 1
ATOM 747 C CA . LEU A 1 92 ? -5.007 -4.892 -9.696 1.00 87.12 92 LEU A CA 1
ATOM 748 C C . LEU A 1 92 ? -4.716 -4.727 -8.201 1.00 87.12 92 LEU A C 1
ATOM 750 O O . LEU A 1 92 ? -5.640 -4.524 -7.424 1.00 87.12 92 LEU A O 1
ATOM 754 N N . PHE A 1 93 ? -3.443 -4.749 -7.802 1.00 83.88 93 PHE A N 1
ATOM 755 C CA . PHE A 1 93 ? -3.050 -4.515 -6.412 1.00 83.88 93 PHE A CA 1
ATOM 756 C C . PHE A 1 93 ? -3.428 -3.116 -5.926 1.00 83.88 93 PHE A C 1
ATOM 758 O O . PHE A 1 93 ? -3.915 -2.994 -4.808 1.00 83.88 93 PHE A O 1
ATOM 765 N N . ALA A 1 94 ? -3.254 -2.085 -6.757 1.00 82.75 94 ALA A N 1
ATOM 766 C CA . ALA A 1 94 ? -3.667 -0.719 -6.440 1.00 82.75 94 ALA A CA 1
ATOM 767 C C . ALA A 1 94 ? -5.197 -0.566 -6.332 1.00 82.75 94 ALA A C 1
ATOM 769 O O . ALA A 1 94 ? -5.683 0.219 -5.525 1.00 82.75 94 ALA A O 1
ATOM 770 N N . LEU A 1 95 ? -5.968 -1.314 -7.127 1.00 85.94 95 LEU A N 1
ATOM 771 C CA . LEU A 1 95 ? -7.430 -1.324 -7.036 1.00 85.94 95 LEU A CA 1
ATOM 772 C C . LEU A 1 95 ? -7.911 -2.066 -5.787 1.00 85.94 95 LEU A C 1
ATOM 774 O O . LEU A 1 95 ? -8.754 -1.562 -5.053 1.00 85.94 95 LEU A O 1
ATOM 778 N N . VAL A 1 96 ? -7.359 -3.248 -5.512 1.00 84.00 96 VAL A N 1
ATOM 779 C CA . VAL A 1 96 ? -7.718 -4.038 -4.326 1.00 84.00 96 VAL A CA 1
ATOM 780 C C . VAL A 1 96 ? -7.301 -3.317 -3.042 1.00 84.00 96 VAL A C 1
ATOM 782 O O . VAL A 1 96 ? -8.034 -3.360 -2.056 1.00 84.00 96 VAL A O 1
ATOM 785 N N . SER A 1 97 ? -6.179 -2.589 -3.047 1.00 80.25 97 SER A N 1
ATOM 786 C CA . SER A 1 97 ? -5.745 -1.809 -1.883 1.00 80.25 97 SER A CA 1
ATOM 787 C C . SER A 1 97 ? -6.671 -0.644 -1.535 1.00 80.25 97 SER A C 1
ATOM 789 O O . SER A 1 97 ? -6.576 -0.138 -0.423 1.00 80.25 97 SER A O 1
ATOM 791 N N . LEU A 1 98 ? -7.584 -0.239 -2.427 1.00 79.44 98 LEU A N 1
ATOM 792 C CA . LEU A 1 98 ? -8.618 0.754 -2.120 1.00 79.44 98 LEU A CA 1
ATOM 793 C C . LEU A 1 98 ? -9.774 0.187 -1.289 1.00 79.44 98 LEU A C 1
ATOM 795 O O . LEU A 1 98 ? -10.461 0.955 -0.622 1.00 79.44 98 LEU A O 1
ATOM 799 N N . VAL A 1 99 ? -9.997 -1.130 -1.298 1.00 81.69 99 VAL A N 1
ATOM 800 C CA . VAL A 1 99 ? -11.169 -1.744 -0.649 1.00 81.69 99 VAL A CA 1
ATOM 801 C C . VAL A 1 99 ? -11.197 -1.444 0.850 1.00 81.69 99 VAL A C 1
ATOM 803 O O . VAL A 1 99 ? -12.216 -0.993 1.365 1.00 81.69 99 VAL A O 1
ATOM 806 N N . ALA A 1 100 ? -10.073 -1.643 1.542 1.00 74.69 100 ALA A N 1
ATOM 807 C CA . ALA A 1 100 ? -9.959 -1.394 2.978 1.00 74.69 100 ALA A CA 1
ATOM 808 C C . ALA A 1 100 ? -10.144 0.091 3.368 1.00 74.69 100 ALA A C 1
ATOM 810 O O . ALA A 1 100 ? -11.028 0.369 4.182 1.00 74.69 100 ALA A O 1
ATOM 811 N N . PRO A 1 101 ? -9.424 1.067 2.775 1.00 73.81 101 PRO A N 1
ATOM 812 C CA . PRO A 1 101 ? -9.622 2.475 3.109 1.00 73.81 101 PRO A CA 1
ATOM 813 C C . PRO A 1 101 ? -11.024 2.975 2.748 1.00 73.81 101 PRO A C 1
ATOM 815 O O . PRO A 1 101 ? -11.591 3.756 3.507 1.00 73.81 101 PRO A O 1
ATOM 818 N N . VAL A 1 102 ? -11.623 2.516 1.641 1.00 82.50 102 VAL A N 1
ATOM 819 C CA . VAL A 1 102 ? -13.010 2.869 1.289 1.00 82.50 102 VAL A CA 1
ATOM 820 C C . VAL A 1 102 ? -13.995 2.296 2.307 1.00 82.50 102 VAL A C 1
ATOM 822 O O . VAL A 1 102 ? -14.858 3.027 2.788 1.00 82.50 102 VAL A O 1
ATOM 825 N N . ALA A 1 103 ? -13.852 1.026 2.694 1.00 78.19 103 ALA A N 1
ATOM 826 C CA . ALA A 1 103 ? -14.697 0.421 3.722 1.00 78.19 103 ALA A CA 1
ATOM 827 C C . ALA A 1 103 ? -14.574 1.157 5.068 1.00 78.19 103 ALA A C 1
ATOM 829 O O . ALA A 1 103 ? -15.583 1.430 5.718 1.00 78.19 103 ALA A O 1
ATOM 830 N N . ASN A 1 104 ? -13.356 1.538 5.463 1.00 75.56 104 ASN A N 1
ATOM 831 C CA . ASN A 1 104 ? -13.132 2.323 6.673 1.00 75.56 104 ASN A CA 1
ATOM 832 C C . ASN A 1 104 ? -13.754 3.722 6.574 1.00 75.56 104 ASN A C 1
ATOM 834 O O . ASN A 1 104 ? -14.394 4.164 7.523 1.00 75.56 104 ASN A O 1
ATOM 838 N N . LEU A 1 105 ? -13.624 4.409 5.435 1.00 78.62 105 LEU A N 1
ATOM 839 C CA . LEU A 1 105 ? -14.252 5.717 5.214 1.00 78.62 105 LEU A CA 1
ATOM 840 C C . LEU A 1 105 ? -15.779 5.644 5.301 1.00 78.62 105 LEU A C 1
ATOM 842 O O . LEU A 1 105 ? -16.394 6.506 5.929 1.00 78.62 105 LEU A O 1
ATOM 846 N N . LEU A 1 106 ? -16.396 4.614 4.718 1.00 81.00 106 LEU A N 1
ATOM 847 C CA . LEU A 1 106 ? -17.847 4.417 4.783 1.00 81.00 106 LEU A CA 1
ATOM 848 C C . LEU A 1 106 ? -18.330 4.176 6.220 1.00 81.00 106 LEU A C 1
ATOM 850 O O . LEU A 1 106 ? -19.338 4.749 6.626 1.00 81.00 106 LEU A O 1
ATOM 854 N N . ARG A 1 107 ? -17.572 3.411 7.016 1.00 75.88 107 ARG A N 1
ATOM 855 C CA . ARG A 1 107 ? -17.856 3.216 8.449 1.00 75.88 107 ARG A CA 1
ATOM 856 C C . ARG A 1 107 ? -17.698 4.504 9.251 1.00 75.88 107 ARG A C 1
ATOM 858 O O . ARG A 1 107 ? -18.529 4.837 10.090 1.00 75.88 107 ARG A O 1
ATOM 865 N N . ILE A 1 108 ? -16.632 5.260 8.992 1.00 76.00 108 ILE A N 1
ATOM 866 C CA . ILE A 1 108 ? -16.369 6.529 9.685 1.00 76.00 108 ILE A CA 1
ATOM 867 C C . ILE A 1 108 ? -17.470 7.558 9.384 1.00 76.00 108 ILE A C 1
ATOM 869 O O . ILE A 1 108 ? -17.888 8.277 10.293 1.00 76.00 108 ILE A O 1
ATOM 873 N N . SER A 1 109 ? -17.956 7.597 8.140 1.00 81.62 109 SER A N 1
ATOM 874 C CA . SER A 1 109 ? -19.036 8.487 7.686 1.00 81.62 109 SER A CA 1
ATOM 875 C C . SER A 1 109 ? -20.445 8.012 8.058 1.00 81.62 109 SER A C 1
ATOM 877 O O . SER A 1 109 ? -21.402 8.748 7.835 1.00 81.62 109 SER A O 1
ATOM 879 N N . GLY A 1 110 ? -20.588 6.829 8.667 1.00 75.25 110 GLY A N 1
ATOM 880 C CA . GLY A 1 110 ? -21.878 6.310 9.128 1.00 75.25 110 GLY A CA 1
ATOM 881 C C . GLY A 1 110 ? -22.771 5.758 8.014 1.00 75.25 110 GLY A C 1
ATOM 882 O O . GLY A 1 110 ? -23.975 5.616 8.211 1.00 75.25 110 GLY A O 1
ATOM 883 N N . HIS A 1 111 ? -22.200 5.451 6.847 1.00 72.06 111 HIS A N 1
ATOM 884 C CA . HIS A 1 111 ? -22.896 4.783 5.744 1.00 72.06 111 HIS A CA 1
ATOM 885 C C . HIS A 1 111 ? -22.826 3.242 5.827 1.00 72.06 111 HIS A C 1
ATOM 887 O O . HIS A 1 111 ? -23.417 2.565 4.985 1.00 72.06 111 HIS A O 1
ATOM 893 N N . LEU A 1 112 ? -22.110 2.702 6.823 1.00 58.88 112 LEU A N 1
ATOM 894 C CA . LEU A 1 112 ? -21.926 1.281 7.162 1.00 58.88 112 LEU A CA 1
ATOM 895 C C . LEU A 1 112 ? -21.729 1.134 8.676 1.00 58.88 112 LEU A C 1
ATOM 897 O O . LEU A 1 112 ? -22.190 0.113 9.230 1.00 58.88 112 LEU A O 1
#

Sequence (112 aa):
MSVRERLRHVFSYRDTRALVFIFLATQILDAGTTAYALQTGRFREGNPIFGSVVDAQPYLAYMAKLGIVFFVLITLLLLRLRWRMRRMVLGLFALVSLVAPVANLLRISGHL

Secondary structure (DSSP, 8-state):
--HHHHHHHHHHSHHHHHHHHHHHHHHHHHHHHHHHHHHTT----S-TTTHHHHHH-HHHHHHHHHHHHHHHHHHHHHS---HHHHHHHHHHHHHHTTHHHHHHHHHHTT--

Radius of gyration: 16.28 Å; chains: 1; bounding box: 45×23×42 Å

pLDDT: mean 78.84, std 7.92, range [58.88, 90.0]